Protein AF-I3E1L0-F1 (afdb_monomer_lite)

Radius of gyration: 15.94 Å; chains: 1; bounding box: 31×20×41 Å

pLDDT: mean 91.64, std 6.81, range [54.66, 96.38]

Organism: NCBI:txid997296

Sequence (51 aa):
MATNLKFGQWNHVFGDQILTEVVIDRLIHHSHLLFFNGNSRRLRDSILQSK

Secondary structure (DSSP, 8-state):
---SS-GGGTHHHHS-HHHHHHHHHHHHHTS------S--HHHHHHHHHT-

Foldseek 3Di:
DDDPDDLVVCCVVVVDPVVSVVVVVVDPVPDDDDDDDDDDPVVVVVVVVVD

Structure (mmCIF, N/CA/C/O backbone):
data_AF-I3E1L0-F1
#
_entry.id   AF-I3E1L0-F1
#
loop_
_atom_site.group_PDB
_atom_site.id
_atom_site.type_symbol
_atom_site.label_atom_id
_atom_site.label_alt_id
_atom_site.label_comp_id
_atom_site.label_asym_id
_atom_site.label_entity_id
_atom_site.label_seq_id
_atom_site.pdbx_PDB_ins_code
_atom_site.Cartn_x
_atom_site.Cartn_y
_atom_site.Cartn_z
_atom_site.occupancy
_atom_site.B_iso_or_equiv
_atom_site.auth_seq_id
_atom_site.auth_comp_id
_atom_site.auth_asym_id
_atom_site.auth_atom_id
_atom_site.pdbx_PDB_model_num
ATOM 1 N N . MET A 1 1 ? -8.934 2.453 -4.593 1.00 82.44 1 MET A N 1
ATOM 2 C CA . MET A 1 1 ? -8.116 1.380 -3.977 1.00 82.44 1 MET A CA 1
ATOM 3 C C . MET A 1 1 ? -7.991 1.645 -2.482 1.00 82.44 1 MET A C 1
ATOM 5 O O . MET A 1 1 ? -7.991 2.809 -2.106 1.00 82.44 1 MET A O 1
ATOM 9 N N . ALA A 1 2 ? -7.887 0.610 -1.645 1.00 91.50 2 ALA A N 1
ATOM 10 C CA . ALA A 1 2 ? -7.552 0.740 -0.224 1.00 91.50 2 ALA A CA 1
ATOM 11 C C . ALA A 1 2 ? -6.290 -0.082 0.071 1.00 91.50 2 ALA A C 1
ATOM 13 O O . ALA A 1 2 ? -6.158 -1.198 -0.426 1.00 91.50 2 ALA A O 1
ATOM 14 N N . THR A 1 3 ? -5.362 0.473 0.847 1.00 93.69 3 THR A N 1
ATOM 15 C CA . THR A 1 3 ? -4.110 -0.187 1.239 1.00 93.69 3 THR A CA 1
ATOM 16 C C . THR A 1 3 ? -3.760 0.182 2.676 1.00 93.69 3 THR A C 1
ATOM 18 O O . THR A 1 3 ? -4.074 1.282 3.130 1.00 93.69 3 THR A O 1
ATOM 21 N N . ASN A 1 4 ? -3.103 -0.729 3.387 1.00 93.75 4 ASN A N 1
ATOM 22 C CA . ASN A 1 4 ? -2.484 -0.478 4.689 1.00 93.75 4 ASN A CA 1
ATOM 23 C C . ASN A 1 4 ? -0.955 -0.317 4.595 1.00 93.75 4 ASN A C 1
ATOM 25 O O . ASN A 1 4 ? -0.305 -0.124 5.621 1.00 93.75 4 ASN A O 1
ATOM 29 N N . LEU A 1 5 ? -0.381 -0.415 3.392 1.00 94.00 5 LEU A N 1
ATOM 30 C CA . LEU A 1 5 ? 1.051 -0.266 3.146 1.00 94.00 5 LEU A CA 1
ATOM 31 C C . LEU A 1 5 ? 1.368 1.137 2.636 1.00 94.00 5 LEU A C 1
ATOM 33 O O . LEU A 1 5 ? 0.707 1.641 1.723 1.00 94.00 5 LEU A O 1
ATOM 37 N N . LYS A 1 6 ? 2.436 1.733 3.171 1.00 92.25 6 LYS A N 1
ATOM 38 C CA . LYS A 1 6 ? 2.997 2.976 2.629 1.00 92.25 6 LYS A CA 1
ATOM 39 C C . LYS A 1 6 ? 3.625 2.703 1.263 1.00 92.25 6 LYS A C 1
ATOM 41 O O . LYS A 1 6 ? 4.179 1.629 1.059 1.00 92.25 6 LYS A O 1
ATOM 46 N N . PHE A 1 7 ? 3.630 3.693 0.372 1.00 92.31 7 PHE A N 1
ATOM 47 C CA . PHE A 1 7 ? 4.193 3.569 -0.980 1.00 92.31 7 PHE A CA 1
ATOM 48 C C . PHE A 1 7 ? 5.624 3.014 -1.017 1.00 92.31 7 PHE A C 1
ATOM 50 O O . PHE A 1 7 ? 5.902 2.112 -1.796 1.00 92.31 7 PHE A O 1
ATOM 57 N N . GLY A 1 8 ? 6.505 3.434 -0.102 1.00 90.94 8 GLY A N 1
ATOM 58 C CA . GLY A 1 8 ? 7.868 2.887 -0.023 1.00 90.94 8 GLY A CA 1
ATOM 59 C C . GLY A 1 8 ? 7.946 1.384 0.299 1.00 90.94 8 GLY A C 1
ATOM 60 O O . GLY A 1 8 ? 8.967 0.756 0.055 1.00 90.94 8 GLY A O 1
ATOM 61 N N . GLN A 1 9 ? 6.873 0.781 0.821 1.00 93.94 9 GLN A N 1
ATOM 62 C CA . GLN A 1 9 ? 6.799 -0.655 1.118 1.00 93.94 9 GLN A CA 1
ATOM 63 C C . GLN A 1 9 ? 6.275 -1.476 -0.067 1.00 93.94 9 GLN A C 1
ATOM 65 O O . GLN A 1 9 ? 6.275 -2.703 -0.009 1.00 93.94 9 GLN A O 1
ATOM 70 N N . TRP A 1 10 ? 5.823 -0.828 -1.143 1.00 95.25 10 TRP A N 1
ATOM 71 C CA . TRP A 1 10 ? 5.240 -1.521 -2.291 1.00 95.25 10 TRP A CA 1
ATOM 72 C C . TRP A 1 10 ? 6.286 -2.231 -3.152 1.00 95.25 10 TRP A C 1
ATOM 74 O O . TRP A 1 10 ? 5.933 -3.169 -3.859 1.00 95.25 10 TRP A O 1
ATOM 84 N N . ASN A 1 11 ? 7.571 -1.883 -3.019 1.00 93.88 11 ASN A N 1
ATOM 85 C CA . ASN A 1 11 ? 8.650 -2.600 -3.700 1.00 93.88 11 ASN A CA 1
ATOM 86 C C . ASN A 1 11 ? 8.695 -4.089 -3.308 1.00 93.88 11 ASN A C 1
ATOM 88 O O . ASN A 1 11 ? 8.997 -4.942 -4.129 1.00 93.88 11 ASN A O 1
ATOM 92 N N . HIS A 1 12 ? 8.305 -4.433 -2.075 1.00 92.62 12 HIS A N 1
ATOM 93 C CA . HIS A 1 12 ? 8.161 -5.832 -1.653 1.00 92.62 12 HIS A CA 1
ATOM 94 C C . HIS A 1 12 ? 7.034 -6.568 -2.406 1.00 92.62 12 HIS A C 1
ATOM 96 O O . HIS A 1 12 ? 7.108 -7.781 -2.583 1.00 92.62 12 HIS A O 1
ATOM 102 N N . VAL A 1 13 ? 6.002 -5.844 -2.847 1.00 92.94 13 VAL A N 1
ATOM 103 C CA . VAL A 1 13 ? 4.833 -6.411 -3.531 1.00 92.94 13 VAL A CA 1
ATOM 104 C C . VAL A 1 13 ? 5.115 -6.613 -5.018 1.00 92.94 13 VAL A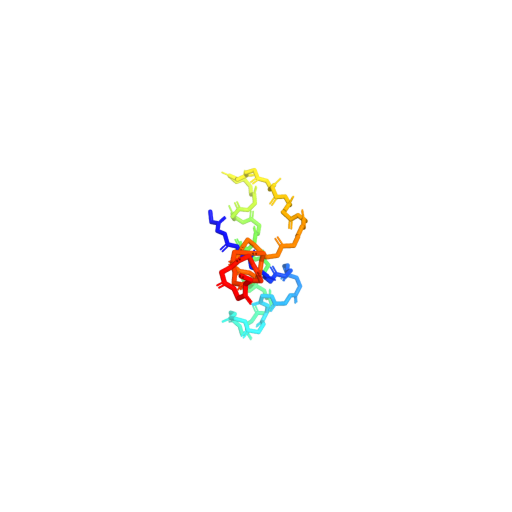 C 1
ATOM 106 O O . VAL A 1 13 ? 4.783 -7.662 -5.562 1.00 92.94 13 VAL A O 1
ATOM 109 N N . PHE A 1 14 ? 5.723 -5.621 -5.672 1.00 90.19 14 PHE A N 1
ATOM 110 C CA . PHE A 1 14 ? 5.992 -5.662 -7.115 1.00 90.19 14 PHE A CA 1
ATOM 111 C C . PHE A 1 14 ? 7.383 -6.203 -7.467 1.00 90.19 14 PHE A C 1
ATOM 113 O O . PHE A 1 14 ? 7.621 -6.539 -8.623 1.00 90.19 14 PHE A O 1
ATOM 120 N N . GLY A 1 15 ? 8.290 -6.315 -6.494 1.00 88.69 15 GLY A N 1
ATOM 121 C CA . GLY A 1 15 ? 9.604 -6.950 -6.628 1.00 88.69 15 GLY A CA 1
ATOM 122 C C . GLY A 1 15 ? 10.661 -6.133 -7.374 1.00 88.69 15 GLY A C 1
ATOM 123 O O . GLY A 1 15 ? 11.845 -6.431 -7.243 1.00 88.69 15 GLY A O 1
ATOM 124 N N . ASP A 1 16 ? 10.254 -5.107 -8.119 1.00 94.19 16 ASP A N 1
ATOM 125 C CA . ASP A 1 16 ? 11.134 -4.211 -8.862 1.00 94.19 16 ASP A CA 1
ATOM 126 C C . ASP A 1 16 ? 10.808 -2.746 -8.553 1.00 94.19 16 ASP A C 1
ATOM 128 O O . ASP A 1 16 ? 9.644 -2.323 -8.577 1.00 94.19 16 ASP A O 1
ATOM 132 N N . GLN A 1 17 ? 11.850 -1.963 -8.274 1.00 93.75 17 GLN A N 1
ATOM 133 C CA . GLN A 1 17 ? 11.699 -0.577 -7.848 1.00 93.75 17 GLN A CA 1
ATOM 134 C C . GLN A 1 17 ? 11.158 0.309 -8.977 1.00 93.75 17 GLN A C 1
ATOM 136 O O . GLN A 1 17 ? 10.253 1.107 -8.738 1.00 93.75 17 GLN A O 1
ATOM 141 N N . ILE A 1 18 ? 11.652 0.137 -10.205 1.00 95.19 18 ILE A N 1
ATOM 142 C CA . ILE A 1 18 ? 11.247 0.946 -11.360 1.00 95.19 18 ILE A CA 1
ATOM 143 C C . ILE A 1 18 ? 9.779 0.667 -11.685 1.00 95.19 18 ILE A C 1
ATOM 145 O O . ILE A 1 18 ? 8.986 1.593 -11.867 1.00 95.19 18 ILE A O 1
ATOM 149 N N . LEU A 1 19 ? 9.384 -0.608 -11.701 1.00 95.25 19 LEU A N 1
ATOM 150 C CA . LEU A 1 19 ? 7.991 -0.996 -11.905 1.00 95.25 19 LEU A CA 1
ATOM 151 C C . LEU A 1 19 ? 7.086 -0.417 -10.811 1.00 95.25 19 LEU A C 1
ATOM 153 O O . LEU A 1 19 ? 6.018 0.117 -11.116 1.00 95.25 19 LEU A O 1
ATOM 157 N N . THR A 1 20 ? 7.518 -0.504 -9.551 1.00 96.19 20 THR A N 1
ATOM 158 C CA . THR A 1 20 ? 6.775 0.027 -8.400 1.00 96.19 20 THR A CA 1
ATOM 159 C C . THR A 1 20 ? 6.519 1.523 -8.551 1.00 96.19 20 THR A C 1
ATOM 161 O O . THR A 1 20 ? 5.383 1.969 -8.389 1.00 96.19 20 THR A O 1
ATOM 164 N N . GLU A 1 21 ? 7.549 2.295 -8.893 1.00 95.75 21 GLU A N 1
ATOM 165 C CA . GLU A 1 21 ? 7.453 3.744 -9.079 1.00 95.75 21 GLU A CA 1
ATOM 166 C C . GLU A 1 21 ? 6.488 4.104 -10.218 1.00 95.75 21 GLU A C 1
ATOM 168 O O . GLU A 1 21 ? 5.594 4.926 -10.019 1.00 95.75 21 GLU A O 1
ATOM 173 N N . VAL A 1 22 ? 6.580 3.425 -11.369 1.00 96.38 22 VAL A N 1
ATOM 174 C CA . VAL A 1 22 ? 5.681 3.648 -12.520 1.00 96.38 22 VAL A CA 1
ATOM 175 C C . VAL A 1 22 ? 4.225 3.314 -12.186 1.00 96.38 22 VAL A C 1
ATOM 177 O O . VAL A 1 22 ? 3.305 4.013 -12.617 1.00 96.38 22 VAL A O 1
ATOM 180 N N . VAL A 1 23 ? 3.987 2.239 -11.431 1.00 94.12 23 VAL A N 1
ATOM 181 C CA . VAL A 1 23 ? 2.635 1.862 -10.997 1.00 94.12 23 VAL A CA 1
ATOM 182 C C . VAL A 1 23 ? 2.071 2.900 -10.034 1.00 94.12 23 VAL A C 1
ATOM 184 O O . VAL A 1 23 ? 0.925 3.322 -10.203 1.00 94.12 23 VAL A O 1
ATOM 187 N N . ILE A 1 24 ? 2.861 3.326 -9.044 1.00 94.62 24 ILE A N 1
ATOM 188 C CA . ILE A 1 24 ? 2.441 4.3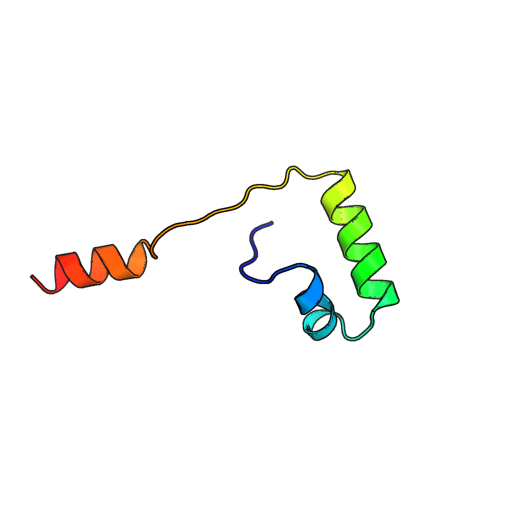51 -8.085 1.00 94.62 24 ILE A CA 1
ATOM 189 C C . ILE A 1 24 ? 2.110 5.646 -8.824 1.00 94.62 24 ILE A C 1
ATOM 191 O O . ILE A 1 24 ? 1.019 6.168 -8.616 1.00 94.62 24 ILE A O 1
ATOM 195 N N . ASP A 1 25 ? 2.986 6.114 -9.715 1.00 95.31 25 ASP A N 1
ATOM 196 C CA . ASP A 1 25 ? 2.795 7.338 -10.501 1.00 95.31 25 ASP A CA 1
ATOM 197 C C . ASP A 1 25 ? 1.461 7.329 -11.271 1.00 95.31 25 ASP A C 1
ATOM 199 O O . ASP A 1 25 ? 0.615 8.208 -11.086 1.00 95.31 25 ASP A O 1
ATOM 203 N N . ARG A 1 26 ? 1.194 6.261 -12.036 1.00 95.06 26 ARG A N 1
ATOM 204 C CA . ARG A 1 26 ? -0.067 6.114 -12.788 1.00 95.06 26 ARG A CA 1
ATOM 205 C C . ARG A 1 26 ? -1.297 6.065 -11.883 1.00 95.06 26 ARG A C 1
ATOM 207 O O . ARG A 1 26 ? -2.345 6.602 -12.243 1.00 95.06 26 ARG A O 1
ATOM 214 N N . LEU A 1 27 ? -1.195 5.410 -10.725 1.00 93.38 27 LEU A N 1
ATOM 215 C CA . LEU A 1 27 ? -2.307 5.290 -9.780 1.00 93.38 27 LEU A CA 1
ATOM 216 C C . LEU A 1 27 ? -2.630 6.625 -9.113 1.00 93.38 27 LEU A C 1
ATOM 218 O O . LEU A 1 27 ? -3.807 6.978 -9.021 1.00 93.38 27 LEU A O 1
ATOM 222 N N . ILE A 1 28 ? -1.619 7.363 -8.647 1.00 94.38 28 ILE A N 1
ATOM 223 C CA . ILE A 1 28 ? -1.836 8.642 -7.962 1.00 94.38 28 ILE A CA 1
ATOM 224 C C . ILE A 1 28 ? -2.282 9.740 -8.930 1.00 94.38 28 ILE A C 1
ATOM 226 O O . ILE A 1 28 ? -3.050 10.605 -8.523 1.00 94.38 28 ILE A O 1
ATOM 230 N N . HIS A 1 29 ? -1.869 9.686 -10.202 1.00 96.00 29 HIS A N 1
ATOM 231 C CA . HIS A 1 29 ? -2.208 10.707 -11.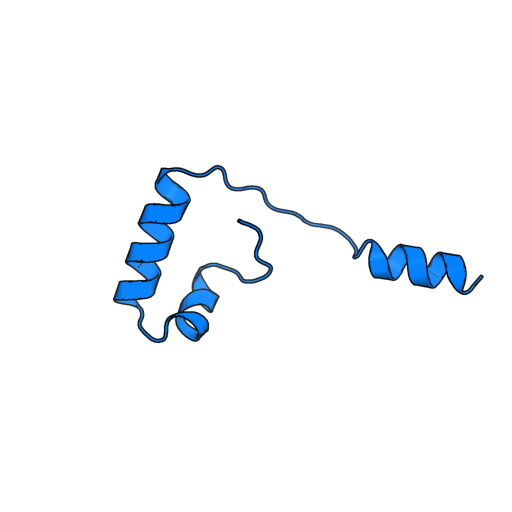196 1.00 96.00 29 HIS A CA 1
ATOM 232 C C . HIS A 1 29 ? -3.723 10.848 -11.422 1.00 96.00 29 HIS A C 1
ATOM 234 O O . HIS A 1 29 ? -4.235 11.952 -11.587 1.00 96.00 29 HIS A O 1
ATOM 240 N N . HIS A 1 30 ? -4.454 9.733 -11.380 1.00 95.00 30 HIS A N 1
ATOM 241 C CA . HIS A 1 30 ? -5.905 9.702 -11.582 1.00 95.00 30 HIS A CA 1
ATOM 242 C C . HIS A 1 30 ? -6.696 9.402 -10.297 1.00 95.00 30 HIS A C 1
ATOM 244 O O . HIS A 1 30 ? -7.863 9.017 -10.373 1.00 95.00 30 HIS A O 1
ATOM 250 N N . SER A 1 31 ? -6.086 9.559 -9.115 1.00 94.19 31 SER A N 1
ATOM 251 C CA . SER A 1 31 ? -6.726 9.242 -7.831 1.00 94.19 31 SER A CA 1
ATOM 252 C C . SER A 1 31 ? -6.604 10.371 -6.813 1.00 94.19 31 SER A C 1
ATOM 254 O O . SER A 1 31 ? -5.670 11.163 -6.822 1.00 94.19 31 SER A O 1
ATOM 256 N N . HIS A 1 32 ? -7.523 10.378 -5.850 1.00 95.00 32 HIS A N 1
ATOM 257 C CA . HIS A 1 32 ? -7.418 11.210 -4.656 1.00 95.00 32 HIS A CA 1
ATOM 258 C C . HIS A 1 32 ? -6.867 10.392 -3.487 1.00 95.00 32 HIS A C 1
ATOM 260 O O . HIS A 1 32 ? -7.355 9.297 -3.195 1.00 95.00 32 HIS A O 1
ATOM 266 N N . LEU A 1 33 ? -5.856 10.931 -2.803 1.00 93.31 33 LEU A N 1
ATOM 267 C CA . LEU A 1 33 ? -5.247 10.290 -1.641 1.00 93.31 33 LEU A CA 1
ATOM 268 C C . LEU A 1 33 ? -6.031 10.629 -0.372 1.00 93.31 33 LEU A C 1
ATOM 270 O O . LEU A 1 33 ? -6.130 11.790 0.017 1.00 93.31 33 LEU A O 1
ATOM 274 N N . LEU A 1 34 ? -6.560 9.597 0.286 1.00 94.44 34 LEU A N 1
ATOM 275 C CA . LEU A 1 34 ? -7.245 9.704 1.572 1.00 94.44 34 LEU A CA 1
ATOM 276 C C . LEU A 1 34 ? -6.483 8.898 2.620 1.00 94.44 34 LEU A C 1
ATOM 278 O O . LEU A 1 34 ? -6.310 7.685 2.487 1.00 94.44 34 LEU A O 1
ATOM 282 N N . PHE A 1 35 ? -6.041 9.579 3.674 1.00 92.94 35 PHE A N 1
ATOM 283 C CA . PHE A 1 35 ? -5.314 8.962 4.776 1.00 92.94 35 PHE A CA 1
ATOM 284 C C . PHE A 1 35 ? -6.272 8.658 5.922 1.00 92.94 35 PHE A C 1
ATOM 286 O O . PHE A 1 35 ? -6.869 9.559 6.510 1.00 92.94 35 PHE A O 1
ATOM 293 N N . PHE A 1 36 ? -6.397 7.376 6.252 1.00 92.44 36 PHE A N 1
ATOM 294 C CA . PHE A 1 36 ? -7.206 6.918 7.373 1.00 92.44 36 PHE A CA 1
ATOM 295 C C . PHE A 1 36 ? -6.309 6.685 8.579 1.00 92.44 36 PHE A C 1
ATOM 297 O O . PHE A 1 36 ? -5.517 5.746 8.607 1.00 92.44 36 PHE A O 1
ATOM 304 N N . ASN A 1 37 ? -6.468 7.540 9.583 1.00 89.06 37 ASN A N 1
ATOM 305 C CA . ASN A 1 37 ? -5.849 7.378 10.889 1.00 89.06 37 ASN A CA 1
ATOM 306 C C . ASN A 1 37 ? -6.954 7.110 11.911 1.00 89.06 37 ASN A C 1
ATOM 308 O O . ASN A 1 37 ? -7.980 7.789 11.912 1.00 89.06 37 ASN A O 1
ATOM 312 N N . GLY A 1 38 ? -6.765 6.115 12.770 1.00 88.94 38 GLY A N 1
ATOM 313 C CA . GLY A 1 38 ? -7.738 5.787 13.804 1.00 88.94 38 GLY A CA 1
ATOM 314 C C . GLY A 1 38 ? -7.673 4.335 14.250 1.00 88.94 38 GLY A C 1
ATOM 315 O O . GLY A 1 38 ? -7.039 3.487 13.622 1.00 88.94 38 GLY A O 1
ATOM 316 N N . ASN A 1 39 ? -8.349 4.053 15.360 1.00 90.31 39 ASN A N 1
ATOM 317 C CA . ASN A 1 39 ? -8.405 2.712 15.926 1.00 90.31 39 ASN A CA 1
ATOM 318 C C . ASN A 1 39 ? -9.221 1.767 15.035 1.00 90.31 39 ASN A C 1
ATOM 320 O O . ASN A 1 39 ? -10.211 2.162 14.414 1.00 90.31 39 ASN A O 1
ATOM 324 N N . SER A 1 40 ? -8.833 0.490 15.017 1.00 92.19 40 SER A N 1
ATOM 325 C CA . SER A 1 40 ? -9.573 -0.551 14.302 1.00 92.19 40 SER A CA 1
ATOM 326 C C . SER A 1 40 ? -11.010 -0.630 14.814 1.00 92.19 40 SER A C 1
ATOM 328 O O . SER A 1 40 ? -11.247 -0.920 15.989 1.00 92.19 40 SER A O 1
ATOM 330 N N . ARG A 1 41 ? -11.981 -0.437 13.914 1.00 93.19 41 ARG A N 1
ATOM 331 C CA . ARG A 1 41 ? -13.402 -0.626 14.236 1.00 93.19 41 ARG A CA 1
ATOM 332 C C . ARG A 1 41 ? -13.668 -2.040 14.759 1.00 93.19 41 ARG A C 1
ATOM 334 O O . ARG A 1 41 ? -14.376 -2.184 15.744 1.00 93.19 41 ARG A O 1
ATOM 341 N N . ARG A 1 42 ? -13.016 -3.056 14.174 1.00 93.44 42 ARG A N 1
ATOM 342 C CA . ARG A 1 42 ? -13.133 -4.455 14.622 1.00 93.44 42 ARG A CA 1
ATOM 343 C C . ARG A 1 42 ? -12.691 -4.633 16.072 1.00 93.44 42 ARG A C 1
ATOM 345 O O . ARG A 1 42 ? -13.354 -5.342 16.810 1.00 93.44 42 ARG A O 1
ATOM 352 N N . LEU A 1 43 ? -11.600 -3.972 16.471 1.00 93.38 43 LEU A N 1
ATOM 353 C CA . LEU A 1 43 ? -11.103 -4.031 17.848 1.00 93.38 43 LEU A CA 1
ATOM 354 C C . LEU A 1 43 ? -12.074 -3.352 18.817 1.00 93.38 43 LEU A C 1
ATOM 356 O O . LEU A 1 43 ? -12.351 -3.872 19.892 1.00 93.38 43 LEU A O 1
ATOM 360 N N . ARG A 1 44 ? -12.608 -2.186 18.439 1.00 92.75 44 ARG A N 1
ATOM 361 C CA . ARG A 1 44 ? -13.604 -1.497 19.263 1.00 92.75 44 ARG A CA 1
ATOM 362 C C . ARG A 1 44 ? -14.842 -2.368 19.466 1.00 92.75 44 ARG A C 1
ATOM 364 O O . ARG A 1 44 ? -15.303 -2.509 20.592 1.00 92.75 44 ARG A O 1
ATOM 371 N N . ASP A 1 45 ? -15.342 -2.963 18.389 1.00 94.19 45 ASP A N 1
ATOM 372 C CA . ASP A 1 45 ? -16.551 -3.779 18.423 1.00 94.19 45 ASP A CA 1
ATOM 373 C C . ASP A 1 45 ? -16.312 -5.090 19.203 1.00 94.19 45 ASP A C 1
ATOM 375 O O . ASP A 1 45 ? -17.176 -5.487 19.980 1.00 94.19 45 ASP A O 1
ATOM 379 N N . SER A 1 46 ? -15.122 -5.707 19.113 1.00 93.62 46 SER A N 1
ATOM 380 C CA . SER A 1 46 ? -14.781 -6.891 19.921 1.00 93.62 46 SER A CA 1
ATOM 381 C C . SER A 1 46 ? -14.694 -6.583 21.417 1.00 93.62 46 SER A C 1
ATOM 383 O O . SER A 1 46 ? -15.153 -7.379 22.227 1.00 93.62 46 SER A O 1
ATOM 385 N N . ILE A 1 47 ? -14.143 -5.421 21.792 1.00 93.12 47 ILE A N 1
ATOM 386 C CA . ILE A 1 47 ? -14.079 -4.978 23.196 1.00 93.12 47 ILE A CA 1
ATOM 387 C C . ILE A 1 47 ? -15.482 -4.663 23.740 1.00 93.12 47 ILE A C 1
ATOM 389 O O . ILE A 1 47 ? -15.752 -4.890 24.917 1.00 93.12 47 ILE A O 1
ATOM 393 N N . LEU A 1 48 ? -16.373 -4.124 22.902 1.00 90.88 48 LEU A N 1
ATOM 394 C CA . LEU A 1 48 ? -17.763 -3.852 23.279 1.00 90.88 48 LEU A CA 1
ATOM 395 C C . LEU A 1 48 ? -18.584 -5.137 23.440 1.00 90.88 48 LEU A C 1
ATOM 397 O O . LEU A 1 48 ? -19.433 -5.178 24.317 1.00 90.88 48 LEU A O 1
ATOM 401 N N . GLN A 1 49 ? -18.335 -6.165 22.623 1.00 77.69 49 GLN A N 1
A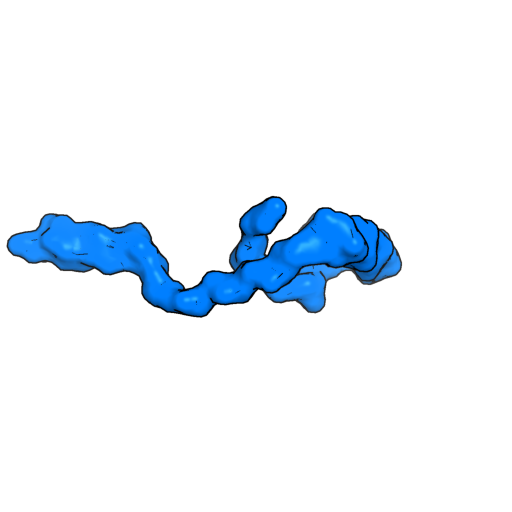TOM 402 C CA . GLN A 1 49 ? -19.017 -7.464 22.721 1.00 77.69 49 GLN A CA 1
ATOM 403 C C . GLN A 1 49 ? -18.493 -8.350 23.857 1.00 77.69 49 GLN A C 1
ATOM 405 O O . GLN A 1 49 ? -19.202 -9.245 24.302 1.00 77.69 49 GLN A O 1
ATOM 410 N N . SER A 1 50 ? -17.257 -8.134 24.317 1.00 71.12 50 SER A N 1
ATOM 411 C CA . SER A 1 50 ? -16.697 -8.842 25.474 1.00 71.12 50 SER A CA 1
ATOM 412 C C . SER A 1 50 ? -17.097 -8.223 26.822 1.00 71.12 50 SER A C 1
ATOM 414 O O . SER A 1 50 ? -16.510 -8.579 27.844 1.00 71.12 50 SER 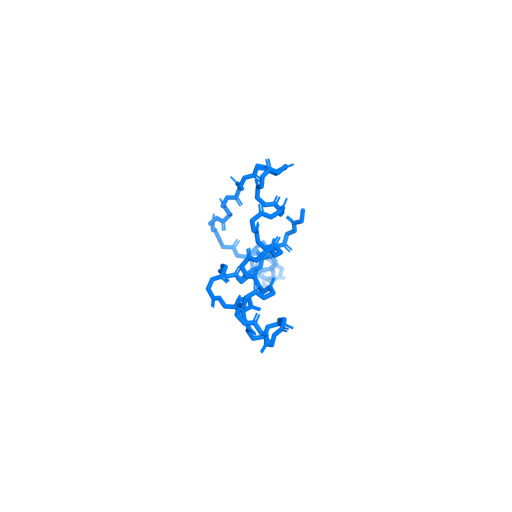A O 1
ATOM 416 N N . LYS A 1 51 ? -18.017 -7.254 26.821 1.00 54.66 51 LYS A N 1
ATOM 417 C CA . LYS A 1 51 ? -18.643 -6.669 28.011 1.00 54.66 51 LYS A CA 1
ATOM 418 C C . LYS A 1 51 ? -20.090 -7.121 28.099 1.00 54.66 51 LYS A C 1
ATOM 420 O O . LYS A 1 51 ? -20.530 -7.338 29.246 1.00 54.66 51 LYS A O 1
#

InterPro domains:
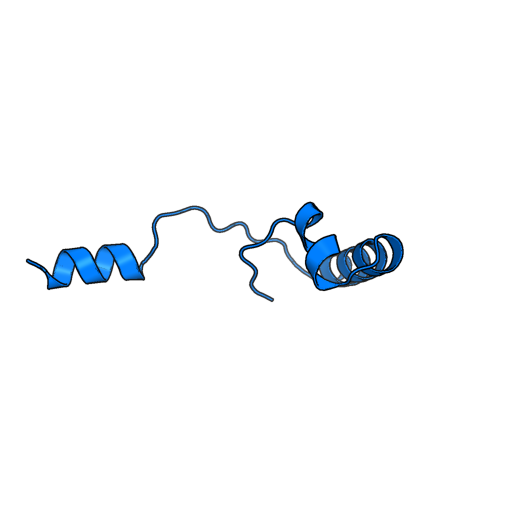  IPR002611 IstB-like ATP-binding domain [PF01695] (2-46)
  IPR027417 P-loop containing nucleoside triphosphate hydrolase [G3DSA:3.40.50.300] (1-49)